Protein AF-A0A942ZE50-F1 (afdb_monomer)

Foldseek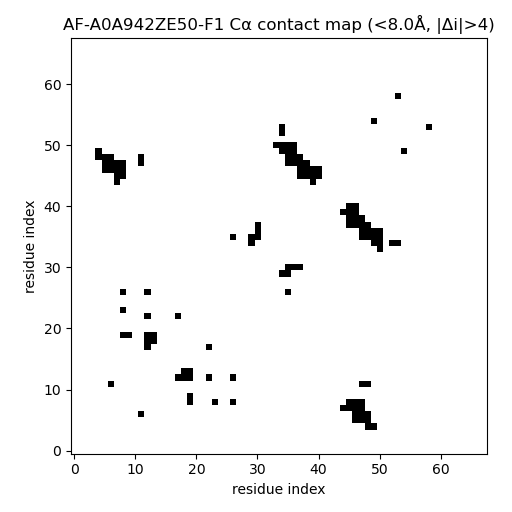 3Di:
DDDPQWDWLQVVCVVVVHDSPPCPVVQVVCCVVQQKDWDDPDPPTIIIHGHPVNPPPVVVPPDDPPPD

Mean predicted aligned error: 9.7 Å

Nearest PDB structures (foldseek):
  4lb5-assembly1_B  TM=7.110E-01  e=3.267E-02  Danio rerio
  7ls2-assembly1_R3  TM=6.353E-01  e=1.172E-01  Mus musculus
  8rxx-assembly1_Sa  TM=6.212E-01  e=1.433E-01  Leishmania major strain Friedlin
  2obp-assembly2_B  TM=6.594E-01  e=1.875E-01  Cupriavidus pinatubonensis JMP134
  3fm5-assembly3_B  TM=6.722E-01  e=2.145E-01  Rhodococcus jostii RHA1

Radius of gyration: 12.28 Å; Cα contacts (8 Å, |Δi|>4): 63; chains: 1; bounding box: 30×23×39 Å

pLDDT: mean 74.99, std 17.32, range [37.09, 91.31]

Structure (mmCIF, N/CA/C/O backbone):
data_AF-A0A942ZE50-F1
#
_entry.id   AF-A0A942ZE50-F1
#
loop_
_atom_site.group_PDB
_atom_site.id
_atom_site.type_symbol
_atom_site.label_atom_id
_atom_site.label_alt_id
_atom_site.label_comp_id
_atom_site.label_asym_id
_atom_site.label_entity_id
_atom_site.label_seq_id
_atom_site.pdbx_PDB_ins_code
_atom_site.Cartn_x
_atom_site.Cartn_y
_atom_site.Cartn_z
_atom_site.occupancy
_atom_site.B_iso_or_equiv
_atom_site.auth_seq_id
_atom_site.auth_comp_id
_atom_site.auth_asym_id
_atom_site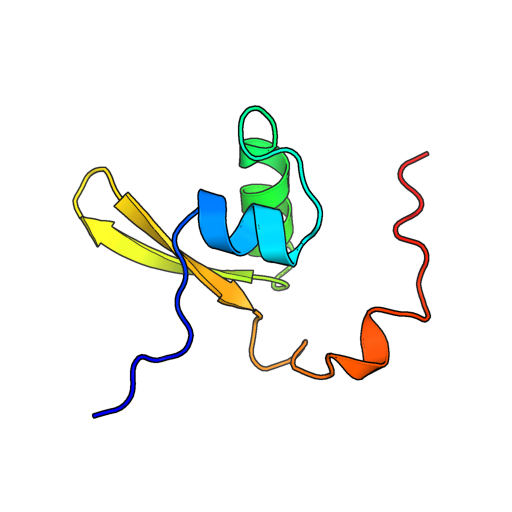.auth_atom_id
_atom_site.pdbx_PDB_model_num
ATOM 1 N N . MET A 1 1 ? 1.350 6.105 22.215 1.00 37.09 1 MET A N 1
ATOM 2 C CA . MET A 1 1 ? 0.707 4.988 21.493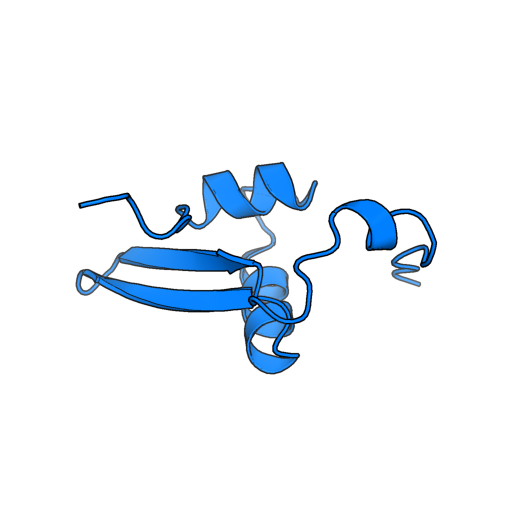 1.00 37.09 1 MET A CA 1
ATOM 3 C C . MET A 1 1 ? 1.180 5.092 20.064 1.00 37.09 1 MET A C 1
ATOM 5 O O . MET A 1 1 ? 1.010 6.137 19.460 1.00 37.09 1 MET A O 1
ATOM 9 N N . THR A 1 2 ? 1.945 4.096 19.645 1.00 42.88 2 THR A N 1
ATOM 10 C CA . THR A 1 2 ? 2.800 4.083 18.455 1.00 42.88 2 THR A CA 1
ATOM 11 C C . THR A 1 2 ? 1.969 4.017 17.181 1.00 42.88 2 THR A C 1
ATOM 13 O O . THR A 1 2 ? 1.123 3.130 17.074 1.00 42.88 2 THR A O 1
ATOM 16 N N . ASP A 1 3 ? 2.228 4.921 16.235 1.00 53.78 3 ASP A N 1
ATOM 17 C CA . ASP A 1 3 ? 1.729 4.828 14.862 1.00 53.78 3 ASP A CA 1
ATOM 18 C C . ASP A 1 3 ? 1.957 3.406 14.340 1.00 53.78 3 ASP A C 1
ATOM 20 O O . ASP A 1 3 ? 3.086 2.921 14.297 1.00 53.78 3 ASP A O 1
ATOM 24 N N . GLU A 1 4 ? 0.876 2.700 13.999 1.00 67.50 4 GLU A N 1
ATOM 25 C CA . GLU A 1 4 ? 0.863 1.256 13.709 1.00 67.50 4 GLU A CA 1
ATOM 26 C C . GLU A 1 4 ? 1.521 0.891 12.352 1.00 67.50 4 GLU A C 1
ATOM 28 O O . GLU A 1 4 ? 1.142 -0.107 11.7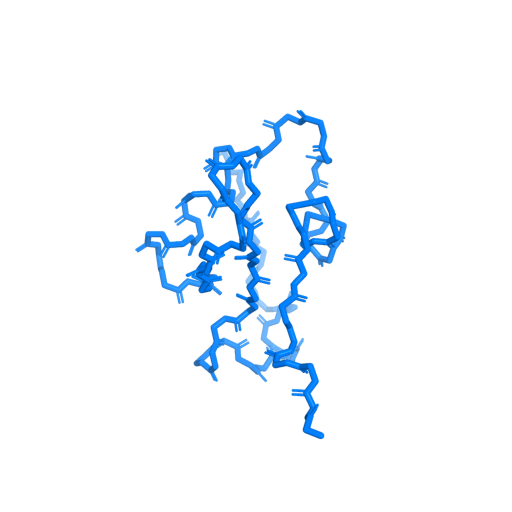28 1.00 67.50 4 GLU A O 1
ATOM 33 N N . GLY A 1 5 ? 2.468 1.708 11.875 1.00 78.69 5 GLY A N 1
ATOM 34 C CA . GLY A 1 5 ? 3.195 1.534 10.615 1.00 78.69 5 GLY A CA 1
ATOM 35 C C . GLY A 1 5 ? 2.345 1.750 9.361 1.00 78.69 5 GLY A C 1
ATOM 36 O O . GLY A 1 5 ? 2.697 1.249 8.296 1.00 78.69 5 GLY A O 1
ATOM 37 N N . PHE A 1 6 ? 1.207 2.441 9.481 1.00 86.56 6 PHE A N 1
ATOM 38 C CA . PHE A 1 6 ? 0.356 2.770 8.342 1.00 86.56 6 PHE A CA 1
ATOM 39 C C . PHE A 1 6 ? 0.890 3.987 7.584 1.00 86.56 6 PHE A C 1
ATOM 41 O O . PHE A 1 6 ? 1.226 5.006 8.173 1.00 86.56 6 PHE A O 1
ATOM 48 N N . MET A 1 7 ? 0.902 3.860 6.266 1.00 89.06 7 MET A N 1
ATOM 49 C CA . MET A 1 7 ? 1.377 4.811 5.275 1.00 89.06 7 MET A CA 1
ATOM 50 C C . MET A 1 7 ? 0.228 5.190 4.339 1.00 89.06 7 MET A C 1
ATOM 52 O O . MET A 1 7 ? -0.713 4.423 4.117 1.00 89.06 7 MET A O 1
ATOM 56 N N . THR A 1 8 ? 0.288 6.375 3.756 1.00 89.81 8 THR A N 1
ATOM 57 C CA . THR A 1 8 ? -0.588 6.775 2.653 1.00 89.81 8 THR A CA 1
ATOM 58 C C . THR A 1 8 ? -0.314 5.943 1.397 1.00 89.81 8 THR A C 1
ATOM 60 O O . THR A 1 8 ? 0.674 5.212 1.301 1.00 89.81 8 THR A O 1
ATOM 63 N N . ALA A 1 9 ? -1.209 6.042 0.409 1.00 88.06 9 ALA A N 1
ATOM 64 C CA . ALA A 1 9 ? -1.030 5.363 -0.873 1.00 88.06 9 ALA A CA 1
ATOM 65 C C . ALA A 1 9 ? 0.302 5.739 -1.543 1.00 88.06 9 ALA A C 1
ATOM 67 O O . ALA A 1 9 ? 0.928 4.880 -2.151 1.00 88.06 9 ALA A O 1
ATOM 68 N N . ASP A 1 10 ? 0.737 6.991 -1.425 1.00 87.00 10 ASP A N 1
ATOM 69 C CA . ASP A 1 10 ? 1.945 7.464 -2.100 1.00 87.00 10 ASP A CA 1
ATOM 70 C C . ASP A 1 10 ? 3.203 7.032 -1.346 1.00 87.00 10 ASP A C 1
ATOM 72 O O . ASP A 1 10 ? 4.132 6.504 -1.954 1.00 87.00 10 ASP A O 1
ATOM 76 N N . GLU A 1 11 ? 3.190 7.124 -0.016 1.00 88.38 11 GLU A N 1
ATOM 77 C CA . GLU A 1 11 ? 4.281 6.632 0.833 1.00 88.38 11 GLU A CA 1
ATOM 78 C C . GLU A 1 11 ? 4.523 5.129 0.638 1.00 88.38 11 GLU A C 1
ATOM 80 O O . GLU A 1 11 ? 5.668 4.703 0.474 1.00 88.38 11 GLU A O 1
ATOM 85 N N . ILE A 1 12 ? 3.464 4.311 0.582 1.00 88.19 12 ILE A N 1
ATOM 86 C CA . ILE A 1 12 ? 3.648 2.867 0.413 1.00 88.19 12 ILE A CA 1
ATOM 87 C C . ILE A 1 12 ? 4.058 2.479 -1.009 1.00 88.19 12 ILE A C 1
ATOM 89 O O . ILE A 1 12 ? 4.779 1.501 -1.189 1.00 88.19 12 ILE A O 1
ATOM 93 N N . LYS A 1 13 ? 3.649 3.242 -2.030 1.00 87.50 13 LYS A N 1
ATOM 94 C CA . LYS A 1 13 ? 4.139 3.035 -3.402 1.00 87.50 13 LYS A CA 1
ATOM 95 C C . LYS A 1 13 ? 5.631 3.315 -3.488 1.00 87.50 13 LYS A C 1
ATOM 97 O O . LYS A 1 13 ? 6.343 2.506 -4.072 1.00 87.50 13 LYS A O 1
ATOM 102 N N . ILE A 1 14 ? 6.107 4.387 -2.851 1.00 86.62 14 ILE A N 1
ATOM 103 C CA . ILE A 1 14 ? 7.542 4.688 -2.757 1.00 86.62 14 ILE A CA 1
ATOM 104 C C . ILE A 1 14 ? 8.275 3.529 -2.070 1.00 86.62 14 ILE A C 1
ATOM 106 O O . ILE A 1 14 ? 9.277 3.045 -2.595 1.00 86.62 14 ILE A O 1
ATOM 110 N N . ALA A 1 15 ? 7.742 3.019 -0.953 1.00 86.31 15 ALA A N 1
ATOM 111 C CA . ALA A 1 15 ? 8.323 1.874 -0.249 1.00 86.31 15 ALA A CA 1
ATOM 112 C C . ALA A 1 15 ? 8.364 0.594 -1.111 1.00 86.31 15 ALA A C 1
ATOM 114 O O . ALA A 1 15 ? 9.310 -0.184 -1.026 1.00 86.31 15 ALA A O 1
ATOM 115 N N . LEU A 1 16 ? 7.360 0.394 -1.969 1.00 85.19 16 LEU A N 1
ATOM 116 C CA . LEU A 1 16 ? 7.258 -0.727 -2.908 1.00 85.19 16 LEU A CA 1
ATOM 117 C C . LEU A 1 16 ? 7.991 -0.496 -4.240 1.00 85.19 16 LEU A C 1
ATOM 119 O O . LEU A 1 16 ? 7.927 -1.363 -5.110 1.00 85.19 16 LEU A O 1
ATOM 123 N N . LYS A 1 17 ? 8.657 0.655 -4.419 1.00 85.50 17 LYS A N 1
ATOM 124 C CA . LYS A 1 17 ? 9.268 1.087 -5.690 1.00 85.50 17 LYS A CA 1
ATOM 125 C C . LYS A 1 17 ? 8.279 1.076 -6.873 1.00 85.50 17 LYS A C 1
ATOM 127 O O . LYS A 1 17 ? 8.661 0.798 -8.006 1.00 85.50 17 LYS A O 1
ATOM 132 N N . LEU A 1 18 ? 7.008 1.372 -6.602 1.00 83.88 18 LEU A N 1
ATOM 133 C CA . LEU A 1 18 ? 5.941 1.515 -7.596 1.00 83.88 18 LEU A CA 1
ATOM 134 C C . LEU A 1 18 ? 5.812 2.967 -8.058 1.00 83.88 18 LEU A C 1
ATOM 136 O O . LEU A 1 18 ? 6.195 3.892 -7.337 1.00 83.88 18 LEU A O 1
ATOM 140 N N . ASN A 1 19 ? 5.209 3.181 -9.229 1.00 80.69 19 ASN A N 1
ATOM 141 C CA . ASN A 1 19 ? 4.918 4.526 -9.701 1.00 80.69 19 ASN A CA 1
ATOM 142 C C . ASN A 1 19 ? 3.788 5.148 -8.848 1.00 80.69 19 ASN A C 1
ATOM 144 O O . ASN A 1 19 ? 2.668 4.614 -8.828 1.00 80.69 19 ASN A O 1
ATOM 148 N N . PRO A 1 20 ? 4.042 6.279 -8.154 1.00 73.00 20 PRO A N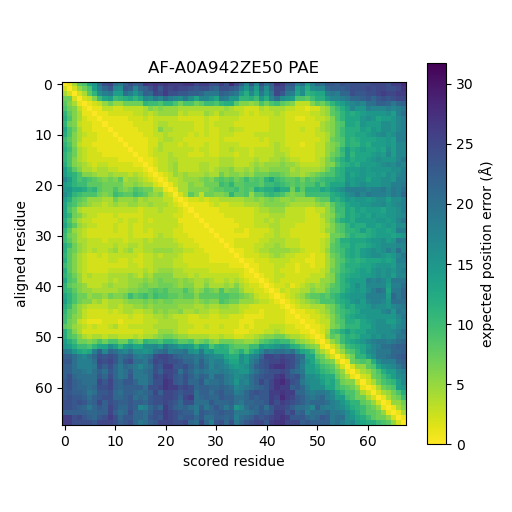 1
ATOM 149 C CA . PRO A 1 20 ? 3.057 6.922 -7.292 1.00 73.00 20 PRO A CA 1
ATOM 150 C C . PRO A 1 20 ? 1.786 7.348 -8.041 1.00 73.00 20 PRO A C 1
ATOM 152 O O . PRO A 1 20 ? 0.698 7.318 -7.466 1.00 73.00 20 PRO A O 1
ATOM 155 N N . GLU A 1 21 ? 1.881 7.669 -9.330 1.00 72.69 21 GLU A N 1
ATOM 156 C CA . GLU A 1 21 ? 0.779 8.270 -10.085 1.00 72.69 21 GLU A CA 1
ATOM 157 C C . GLU A 1 21 ? -0.184 7.241 -10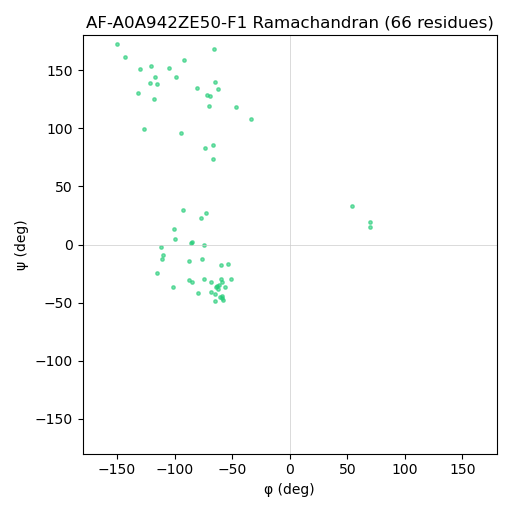.700 1.00 72.69 21 GLU A C 1
ATOM 159 O O . GLU A 1 21 ? -1.385 7.502 -10.797 1.00 72.69 21 GLU A O 1
ATOM 164 N N . THR A 1 22 ? 0.291 6.047 -11.069 1.00 72.06 22 THR A N 1
ATOM 165 C CA . THR A 1 22 ? -0.490 5.093 -11.885 1.00 72.06 22 THR A CA 1
ATOM 166 C C . THR A 1 22 ? -0.847 3.788 -11.177 1.00 72.06 22 THR A C 1
ATOM 168 O O . THR A 1 22 ? -1.864 3.163 -11.496 1.00 72.06 22 THR A O 1
ATOM 171 N N . ASP A 1 23 ? -0.086 3.377 -10.163 1.00 77.00 23 ASP A N 1
ATOM 172 C CA . ASP A 1 23 ? -0.105 1.981 -9.699 1.00 77.00 23 ASP A CA 1
ATOM 173 C C . ASP A 1 23 ? -1.103 1.709 -8.561 1.00 77.00 23 ASP A C 1
ATOM 175 O O . ASP A 1 23 ? -0.948 0.790 -7.753 1.00 77.00 23 ASP A O 1
ATOM 179 N N . ASN A 1 24 ? -2.208 2.459 -8.519 1.00 80.56 24 ASN A N 1
ATOM 180 C CA . ASN A 1 24 ? -3.298 2.228 -7.560 1.00 80.56 24 ASN A CA 1
ATOM 181 C C . ASN A 1 24 ? -3.906 0.819 -7.694 1.00 80.56 24 ASN A C 1
ATOM 183 O O . ASN A 1 24 ? -4.333 0.215 -6.707 1.00 80.56 24 ASN A O 1
ATOM 187 N N . ARG A 1 25 ? -3.928 0.265 -8.915 1.00 85.06 25 ARG A N 1
ATOM 188 C CA . ARG A 1 25 ? -4.388 -1.109 -9.169 1.00 85.06 25 ARG A CA 1
ATOM 189 C C . ARG A 1 25 ? -3.483 -2.142 -8.491 1.00 85.06 25 ARG A C 1
ATOM 191 O O . ARG A 1 25 ? -3.988 -3.139 -7.976 1.00 85.06 25 ARG A O 1
ATOM 198 N N . THR A 1 26 ? -2.177 -1.887 -8.456 1.00 86.06 26 THR A N 1
ATOM 199 C CA . THR A 1 26 ? -1.174 -2.767 -7.847 1.00 86.06 26 THR A CA 1
ATOM 200 C C . THR A 1 26 ? -1.332 -2.817 -6.331 1.00 86.06 26 THR A C 1
ATOM 202 O O . THR A 1 26 ? -1.339 -3.908 -5.766 1.00 86.06 26 THR A O 1
ATOM 205 N N . LEU A 1 27 ? -1.603 -1.679 -5.679 1.00 87.44 27 LEU A N 1
ATOM 206 C CA . LEU A 1 27 ? -1.915 -1.659 -4.243 1.00 87.44 27 LEU A CA 1
ATOM 207 C C . LEU A 1 27 ? -3.132 -2.525 -3.907 1.00 87.44 27 LEU A C 1
ATOM 209 O O . LEU A 1 27 ? -3.067 -3.356 -3.005 1.00 87.44 27 LEU A O 1
ATOM 213 N N . ASN A 1 28 ? -4.226 -2.392 -4.664 1.00 87.44 28 ASN A N 1
ATOM 214 C CA . ASN A 1 28 ? -5.414 -3.223 -4.451 1.00 87.44 28 ASN A CA 1
ATOM 215 C C . ASN A 1 28 ? -5.117 -4.715 -4.668 1.00 87.44 28 ASN A C 1
ATOM 217 O O . ASN A 1 28 ? -5.603 -5.548 -3.906 1.00 87.44 28 ASN A O 1
ATOM 221 N N . LYS A 1 29 ? -4.290 -5.062 -5.666 1.00 89.12 29 LYS A N 1
ATOM 222 C CA . LYS A 1 29 ? -3.838 -6.444 -5.887 1.00 89.12 29 LYS A CA 1
ATOM 223 C C . LYS A 1 29 ? -3.073 -6.967 -4.671 1.00 89.12 29 LYS A C 1
ATOM 225 O O . LYS A 1 29 ? -3.352 -8.072 -4.221 1.00 89.12 29 LYS A O 1
ATOM 230 N N . TYR A 1 30 ? -2.165 -6.174 -4.108 1.00 88.50 30 TYR A N 1
ATOM 231 C CA . TYR A 1 30 ? -1.390 -6.570 -2.931 1.00 88.50 30 TYR A CA 1
ATOM 232 C C . TYR A 1 30 ? -2.246 -6.691 -1.673 1.00 88.50 30 TYR A C 1
ATOM 234 O O . TYR A 1 30 ? -1.985 -7.569 -0.856 1.00 88.50 30 TYR A O 1
ATOM 242 N N . VAL A 1 31 ? -3.301 -5.887 -1.541 1.00 89.00 31 VAL A N 1
ATOM 243 C CA . VAL A 1 31 ? -4.293 -6.057 -0.471 1.00 89.00 31 VAL A CA 1
ATOM 244 C C . VAL A 1 31 ? -5.043 -7.382 -0.621 1.00 89.00 31 VAL A C 1
ATOM 246 O O . VAL A 1 31 ? -5.125 -8.150 0.331 1.00 89.00 31 VAL A O 1
ATOM 249 N N . VAL A 1 32 ? -5.541 -7.698 -1.822 1.00 88.19 32 VAL A N 1
ATOM 250 C CA . VAL A 1 32 ? -6.244 -8.970 -2.089 1.00 88.19 32 VAL A CA 1
ATOM 251 C C . VAL A 1 32 ? -5.328 -10.180 -1.889 1.00 88.19 32 VAL A C 1
ATOM 253 O O . VAL A 1 32 ? -5.767 -11.209 -1.389 1.00 88.19 32 VAL A O 1
ATOM 256 N N . GLN A 1 33 ? -4.046 -10.054 -2.234 1.00 85.62 33 GLN A N 1
ATOM 257 C CA . GLN A 1 33 ? -3.032 -11.089 -2.013 1.00 85.62 33 GLN A CA 1
ATOM 258 C C . GLN A 1 33 ? -2.598 -11.220 -0.542 1.00 85.62 33 GLN A C 1
ATOM 260 O O . GLN A 1 33 ? -1.731 -12.038 -0.245 1.00 85.62 33 GLN A O 1
ATOM 265 N N . GLY A 1 34 ? -3.141 -10.407 0.372 1.00 86.56 34 GLY A N 1
ATOM 266 C CA . GLY A 1 34 ? -2.759 -10.407 1.785 1.00 86.56 34 GLY A CA 1
ATOM 267 C C . GLY A 1 34 ? -1.354 -9.866 2.045 1.00 86.56 34 GLY A C 1
ATOM 268 O O . GLY A 1 34 ? -0.813 -10.079 3.126 1.00 86.56 34 GLY A O 1
ATOM 269 N N . LYS A 1 35 ? -0.749 -9.178 1.065 1.00 87.50 35 LYS A N 1
ATOM 270 C CA . LYS A 1 35 ? 0.592 -8.597 1.186 1.00 87.50 35 LYS A CA 1
ATOM 271 C C . LYS A 1 35 ? 0.596 -7.223 1.841 1.00 87.50 35 LYS A C 1
ATOM 273 O O . LYS A 1 35 ? 1.553 -6.869 2.530 1.00 87.50 35 LYS A O 1
ATOM 278 N N . LEU A 1 36 ? -0.478 -6.472 1.620 1.00 90.19 36 LEU A N 1
ATOM 279 C CA . LEU A 1 36 ? -0.751 -5.209 2.285 1.00 90.19 36 LEU A CA 1
ATOM 280 C C . LEU A 1 36 ? -2.024 -5.323 3.111 1.00 90.19 36 LEU A C 1
ATOM 282 O O . LEU A 1 36 ? -3.008 -5.922 2.687 1.00 90.19 36 LEU A O 1
ATOM 286 N N . GLU A 1 37 ? -2.030 -4.665 4.256 1.00 90.12 37 GLU A N 1
ATOM 287 C CA . GLU A 1 37 ? -3.245 -4.399 5.009 1.00 90.12 37 GLU A CA 1
ATOM 288 C C . GLU A 1 37 ? -3.723 -2.981 4.714 1.00 90.12 37 GLU A C 1
ATOM 290 O O . GLU A 1 37 ? -2.915 -2.067 4.551 1.00 90.12 37 GLU A O 1
ATOM 295 N N . ILE A 1 38 ? -5.041 -2.791 4.662 1.00 90.88 38 ILE A N 1
ATOM 296 C CA . ILE A 1 38 ? -5.668 -1.501 4.377 1.00 90.88 38 ILE A CA 1
ATOM 297 C C . ILE A 1 38 ? -6.583 -1.082 5.526 1.00 90.88 38 ILE A C 1
ATOM 299 O O . ILE A 1 38 ? -7.333 -1.893 6.069 1.00 90.88 38 ILE A O 1
ATOM 303 N N . LYS A 1 39 ? -6.550 0.204 5.873 1.00 89.00 39 LYS A N 1
ATOM 304 C CA . LYS A 1 39 ? -7.395 0.811 6.903 1.00 89.00 39 LYS A CA 1
ATOM 305 C C . LYS A 1 39 ? -8.027 2.095 6.364 1.00 89.00 39 LYS A C 1
ATOM 307 O O . LYS A 1 39 ? -7.318 2.943 5.817 1.00 89.00 39 LYS A O 1
ATOM 312 N N . PRO A 1 40 ? -9.350 2.284 6.492 1.00 88.88 40 PRO A N 1
ATOM 313 C CA . PRO A 1 40 ? -9.960 3.564 6.167 1.00 88.88 40 PRO A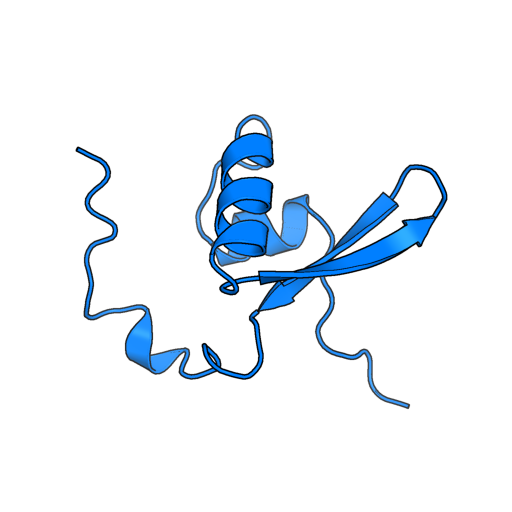 CA 1
ATOM 314 C C . PRO A 1 40 ? -9.526 4.616 7.198 1.00 88.88 40 PRO A C 1
ATOM 316 O O . PRO A 1 40 ? -9.675 4.404 8.399 1.00 88.88 40 PRO A O 1
ATOM 319 N N . PHE A 1 41 ? -9.005 5.751 6.730 1.00 85.06 41 PHE A N 1
ATOM 320 C CA . PHE A 1 41 ? -8.697 6.914 7.574 1.00 85.06 41 PHE A CA 1
ATOM 321 C C . PHE A 1 41 ? -9.767 8.001 7.442 1.00 85.06 41 PHE A C 1
ATOM 323 O O . PHE A 1 41 ? -10.150 8.635 8.418 1.00 85.06 41 PHE A O 1
ATOM 330 N N . SER A 1 42 ? -10.306 8.186 6.233 1.00 86.69 42 SER A N 1
ATOM 331 C CA . SER A 1 42 ? -11.427 9.084 5.946 1.00 86.69 42 SER A CA 1
ATOM 332 C C . SER A 1 42 ? -12.247 8.546 4.770 1.00 86.69 42 SER A C 1
ATOM 334 O O . SER A 1 42 ? -11.827 7.614 4.087 1.00 86.69 42 SER A O 1
ATOM 336 N N . LYS A 1 43 ? -13.394 9.167 4.468 1.00 81.88 43 LYS A N 1
ATOM 337 C CA . LYS A 1 43 ? -14.255 8.805 3.324 1.00 81.88 43 LYS A CA 1
ATOM 338 C C . LYS A 1 43 ? -13.491 8.725 1.993 1.00 81.88 43 LYS A C 1
ATOM 340 O O . LYS A 1 43 ? -13.881 7.962 1.119 1.00 81.88 43 LYS A O 1
ATOM 345 N N . LYS A 1 44 ? -12.422 9.518 1.842 1.00 83.56 44 LYS A N 1
ATOM 346 C CA . LYS A 1 44 ? -11.582 9.579 0.632 1.00 83.56 44 LYS A CA 1
ATOM 347 C C . LYS A 1 44 ? -10.168 9.023 0.815 1.00 83.56 44 LYS A C 1
ATOM 349 O O . LYS A 1 44 ? -9.478 8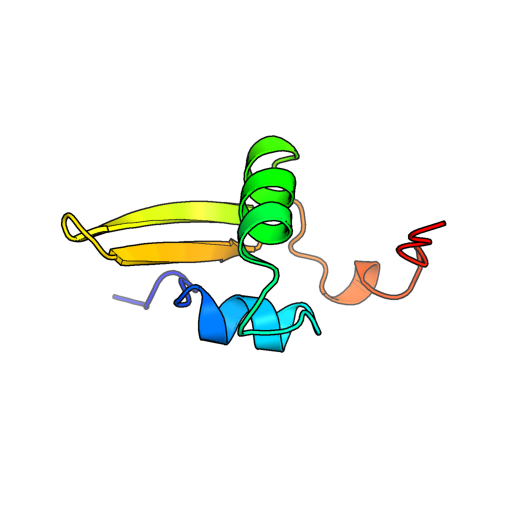.829 -0.176 1.00 83.56 44 LYS A O 1
ATOM 354 N N . VAL A 1 45 ? -9.730 8.785 2.052 1.00 85.25 45 VAL A N 1
ATOM 355 C CA . VAL A 1 45 ? -8.332 8.448 2.355 1.00 85.25 45 VAL A CA 1
ATOM 356 C C . VAL A 1 45 ? -8.264 7.061 2.968 1.00 85.25 45 VAL A C 1
ATOM 358 O O . VAL A 1 45 ? -8.910 6.778 3.980 1.00 85.25 45 VAL A O 1
ATOM 361 N N . LYS A 1 46 ? -7.452 6.208 2.351 1.00 89.75 46 LYS A N 1
ATOM 362 C CA . LYS A 1 46 ? -7.117 4.879 2.852 1.00 89.75 46 LYS A CA 1
ATOM 363 C C . LYS A 1 46 ? -5.632 4.857 3.175 1.00 89.75 46 LYS A C 1
ATOM 365 O O . LYS A 1 46 ? -4.833 5.394 2.408 1.00 89.75 46 LYS A O 1
ATOM 370 N N . LEU A 1 47 ? -5.300 4.249 4.299 1.00 90.81 47 LEU A N 1
ATOM 371 C CA . LEU A 1 47 ? -3.932 3.987 4.702 1.00 90.81 47 LEU A CA 1
ATOM 372 C C . LEU A 1 47 ? -3.626 2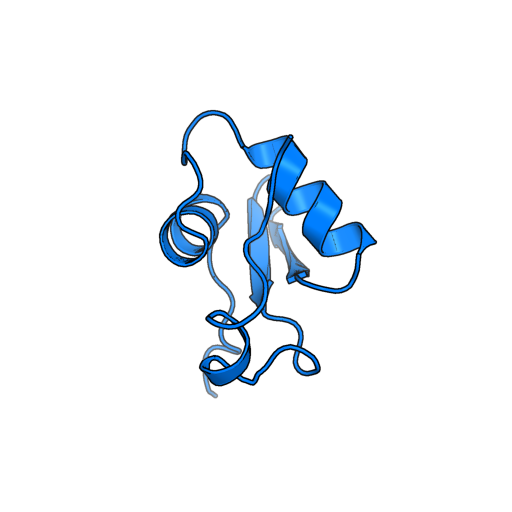.510 4.500 1.00 90.81 47 LEU A C 1
ATOM 374 O O . LEU A 1 47 ? -4.518 1.663 4.569 1.00 90.81 47 LEU A O 1
ATOM 378 N N . TYR A 1 48 ? -2.361 2.216 4.267 1.00 91.31 48 TYR A N 1
ATOM 379 C CA . TYR A 1 48 ? -1.851 0.900 3.943 1.00 91.31 48 TYR A CA 1
ATOM 380 C C . TYR A 1 48 ? -0.665 0.576 4.841 1.00 91.31 48 TYR A C 1
ATOM 382 O O . TYR A 1 48 ? 0.059 1.473 5.247 1.00 91.31 48 TYR A O 1
ATOM 390 N N . ARG A 1 49 ? -0.428 -0.695 5.131 1.00 90.56 49 ARG A N 1
ATOM 391 C CA . ARG A 1 49 ? 0.820 -1.151 5.753 1.00 90.56 49 ARG A CA 1
ATOM 392 C C . ARG A 1 49 ? 1.221 -2.500 5.190 1.00 90.56 49 ARG A C 1
ATOM 394 O O . ARG A 1 49 ? 0.372 -3.221 4.668 1.00 90.56 49 ARG A O 1
ATOM 401 N N . PHE A 1 50 ? 2.485 -2.868 5.344 1.00 87.81 50 PHE A N 1
ATOM 402 C CA . PHE A 1 50 ? 2.914 -4.240 5.094 1.00 87.81 50 PHE A CA 1
ATOM 403 C C . PHE A 1 50 ? 2.212 -5.191 6.065 1.00 87.81 50 PHE A C 1
ATOM 405 O O . PHE A 1 50 ? 2.108 -4.905 7.261 1.00 87.81 50 PHE A O 1
ATOM 412 N N . ALA A 1 51 ? 1.689 -6.300 5.546 1.00 85.31 51 ALA A N 1
ATOM 413 C CA . ALA A 1 51 ? 1.041 -7.299 6.382 1.00 85.31 51 ALA A CA 1
ATOM 414 C C . ALA A 1 51 ? 2.064 -7.934 7.341 1.00 85.31 51 ALA A C 1
ATOM 416 O O . ALA A 1 51 ? 3.203 -8.204 6.951 1.00 85.31 51 ALA A O 1
ATOM 417 N N . LYS A 1 52 ? 1.678 -8.187 8.600 1.00 73.38 52 LYS A N 1
ATOM 418 C CA . LYS A 1 52 ? 2.591 -8.697 9.655 1.00 73.38 52 LYS A CA 1
ATOM 419 C C . LYS A 1 52 ? 3.241 -10.053 9.342 1.00 73.38 52 LYS A C 1
ATOM 421 O O . LYS A 1 52 ? 4.225 -10.428 9.967 1.00 73.38 52 LYS A O 1
ATOM 426 N N . ASN A 1 53 ? 2.685 -10.788 8.398 1.00 62.72 53 ASN A N 1
ATOM 427 C CA . ASN A 1 53 ? 3.154 -12.066 7.873 1.00 62.72 53 ASN A CA 1
ATOM 428 C C . ASN A 1 53 ? 4.163 -11.913 6.720 1.00 62.72 53 ASN A C 1
ATOM 430 O O . ASN A 1 53 ? 4.884 -12.859 6.434 1.00 62.72 53 ASN A O 1
ATOM 434 N N . ASN A 1 54 ? 4.288 -10.720 6.135 1.00 57.56 54 ASN A N 1
ATOM 435 C CA . ASN A 1 54 ? 5.330 -10.360 5.167 1.00 57.56 54 ASN A CA 1
ATOM 436 C C . ASN A 1 54 ? 6.469 -9.551 5.803 1.00 57.56 54 ASN A C 1
ATOM 438 O O . ASN A 1 54 ? 7.272 -8.939 5.104 1.00 57.56 54 ASN A O 1
ATOM 442 N N . ASN A 1 55 ? 6.531 -9.515 7.135 1.00 48.03 55 ASN A N 1
ATOM 443 C CA . ASN A 1 55 ? 7.420 -8.641 7.900 1.00 48.03 55 ASN A CA 1
ATOM 444 C C . ASN A 1 55 ? 8.882 -9.115 7.950 1.00 48.03 55 ASN A C 1
ATOM 446 O O . ASN A 1 55 ? 9.624 -8.734 8.851 1.00 48.03 55 ASN A O 1
ATOM 450 N N . THR A 1 56 ? 9.319 -9.926 6.992 1.00 47.78 56 THR A N 1
ATOM 451 C CA . THR A 1 56 ? 10.737 -10.001 6.656 1.00 47.78 56 THR A CA 1
ATOM 452 C C . THR A 1 56 ? 10.972 -9.034 5.504 1.00 47.78 56 THR A C 1
ATOM 454 O O . THR A 1 56 ? 10.812 -9.373 4.337 1.00 47.78 56 THR A O 1
ATOM 457 N N . ALA A 1 57 ? 11.420 -7.821 5.837 1.00 50.59 57 ALA A N 1
ATOM 458 C CA . ALA A 1 57 ? 12.145 -6.974 4.886 1.00 50.59 57 ALA A CA 1
ATOM 459 C C . ALA A 1 57 ? 13.358 -7.717 4.272 1.00 50.59 57 ALA A C 1
ATOM 461 O O . ALA A 1 57 ? 13.853 -7.324 3.223 1.00 50.59 57 ALA A O 1
ATOM 462 N N . GLU A 1 58 ? 13.786 -8.825 4.889 1.00 49.16 58 GLU A N 1
ATOM 463 C CA . GLU A 1 58 ? 14.779 -9.775 4.374 1.00 49.16 58 GLU A CA 1
ATOM 464 C C . GLU A 1 58 ? 14.256 -10.715 3.270 1.00 49.16 58 GLU A C 1
ATOM 466 O O . GLU A 1 58 ? 15.066 -11.321 2.585 1.00 49.16 58 GLU A O 1
ATOM 471 N N . ASN A 1 59 ? 12.942 -10.806 3.027 1.00 44.47 59 ASN A N 1
ATOM 472 C CA . ASN A 1 59 ? 12.357 -11.619 1.944 1.00 44.47 59 ASN A CA 1
ATOM 473 C C . ASN A 1 59 ? 11.977 -10.800 0.698 1.00 44.47 59 ASN A C 1
ATOM 475 O O . ASN A 1 59 ? 11.398 -11.327 -0.248 1.00 44.47 59 ASN A O 1
ATOM 479 N N . LEU A 1 60 ? 12.287 -9.500 0.674 1.00 51.16 60 LEU A N 1
ATOM 480 C CA . LEU A 1 60 ? 12.041 -8.646 -0.495 1.00 51.16 60 LEU A CA 1
ATOM 481 C C . LEU A 1 60 ? 13.168 -8.714 -1.544 1.00 51.16 60 LEU A C 1
ATOM 483 O O . LEU A 1 60 ? 13.073 -8.022 -2.555 1.00 51.16 60 LEU A O 1
ATOM 487 N N . ASN A 1 61 ? 14.201 -9.537 -1.318 1.00 48.62 61 ASN A N 1
ATOM 488 C CA . ASN A 1 61 ? 15.349 -9.687 -2.219 1.00 48.62 61 ASN A CA 1
ATOM 489 C C . ASN A 1 61 ? 15.436 -11.037 -2.955 1.00 48.62 61 ASN A C 1
ATOM 491 O O . ASN A 1 61 ? 16.242 -11.118 -3.875 1.00 48.62 61 ASN A O 1
ATOM 495 N N . ASP A 1 62 ? 14.617 -12.047 -2.632 1.00 48.19 62 ASP A N 1
ATOM 496 C CA . ASP A 1 62 ? 14.787 -13.397 -3.213 1.00 48.19 62 ASP A CA 1
ATOM 497 C C . ASP A 1 62 ? 13.684 -13.849 -4.177 1.00 48.19 62 ASP A C 1
ATOM 499 O O . ASP A 1 62 ? 13.806 -14.893 -4.812 1.00 48.19 62 ASP A O 1
ATOM 503 N N . GLU A 1 63 ? 12.651 -13.041 -4.393 1.00 51.75 63 GLU A N 1
ATOM 504 C CA . GLU A 1 63 ? 11.766 -13.241 -5.535 1.00 51.75 63 GLU A CA 1
ATOM 505 C C . GLU A 1 63 ? 11.695 -11.937 -6.308 1.00 51.75 63 GLU A C 1
ATOM 507 O O . GLU A 1 63 ? 10.968 -11.007 -5.944 1.00 51.75 63 GLU A O 1
ATOM 512 N N . GLU A 1 64 ? 12.484 -11.884 -7.387 1.00 50.12 64 GLU A N 1
ATOM 513 C CA . GLU A 1 64 ? 12.157 -11.091 -8.562 1.00 50.12 64 GLU A CA 1
ATOM 514 C C . GLU A 1 64 ? 10.639 -11.099 -8.714 1.00 50.12 64 GLU A C 1
ATOM 516 O O . GLU A 1 64 ? 10.023 -12.105 -9.078 1.00 50.12 64 GLU A O 1
ATOM 521 N N . TRP A 1 65 ? 10.019 -9.961 -8.421 1.00 47.28 65 TRP A N 1
ATOM 522 C CA . TRP A 1 65 ? 8.678 -9.674 -8.882 1.00 47.28 65 TRP A CA 1
ATOM 523 C C . TRP A 1 65 ? 8.760 -9.532 -10.402 1.00 47.28 65 TRP A C 1
ATOM 525 O O . TRP A 1 65 ? 8.729 -8.428 -10.941 1.00 47.28 65 TRP A O 1
ATOM 535 N N . ASN A 1 66 ? 8.922 -10.667 -11.083 1.00 43.28 66 ASN A N 1
ATOM 536 C CA . ASN A 1 66 ? 8.906 -10.810 -12.524 1.00 43.28 66 ASN A CA 1
ATOM 537 C C . ASN A 1 66 ? 7.485 -10.502 -12.993 1.00 43.28 66 ASN A C 1
ATOM 539 O O . ASN A 1 66 ? 6.631 -11.378 -13.135 1.00 43.28 66 ASN A O 1
ATOM 543 N N . PHE A 1 67 ? 7.218 -9.216 -13.196 1.00 50.09 67 PHE A N 1
ATOM 544 C CA . PHE A 1 67 ? 6.159 -8.766 -14.082 1.00 50.09 67 PHE A CA 1
ATOM 545 C C . PHE A 1 67 ? 6.639 -9.009 -15.518 1.00 50.09 67 PHE A C 1
ATOM 547 O O . PHE A 1 67 ? 7.211 -8.119 -16.144 1.00 50.09 67 PHE A O 1
ATOM 554 N N . ALA A 1 68 ? 6.456 -10.246 -15.987 1.00 39.72 68 ALA A N 1
ATOM 555 C CA . ALA A 1 68 ? 6.328 -10.530 -17.414 1.00 39.72 68 ALA A CA 1
ATOM 556 C C . ALA A 1 68 ? 5.028 -9.916 -17.959 1.00 39.72 68 ALA A C 1
ATOM 558 O O . ALA A 1 68 ? 4.030 -9.866 -17.195 1.00 39.72 68 ALA A O 1
#

Secondary structure (DSSP, 8-state):
----S-B-HHHHHHHTT--TTTTHHHHHHHHHTTSEEEEE-SSS-EEEEE-TTS--GGGSSSS-----

Sequence (68 aa):
MTDEGFMTADEIKIALKLNPETDNRTLNKYVVQGKLEIKPFSKKVKLYRFAKNNNTAENLNDEEWNFA

Solvent-accessible surface area (backbone atoms only — not comparable to full-atom values): 4311 Å² total; per-residue (Å²): 135,77,83,87,66,65,30,45,67,52,58,46,22,56,76,68,75,44,58,68,88,74,43,65,66,54,54,54,50,34,37,76,70,59,49,28,40,77,45,81,76,48,103,89,40,54,30,34,26,75,20,84,89,60,68,47,80,81,60,73,75,80,58,80,81,75,81,123